Protein AF-A0A6D2HF37-F1 (afdb_monomer_lite)

Secondary structure (DSSP, 8-state):
-THHHHS------GGGGGS-HHHHHHHHHHHHHHHHHHHHHHHT--TT--HHHHHHHHHHHHHHHTTT---HHHHHHHHHHHHHHHHHHHHHHHHHHHHHHHHHHHHHHHHHHHHHHHHHHHHHHHHTSPPPP---

Foldseek 3Di:
DVVCVVVPWDFPQPVLVVPDPVCSVVVVVVLVVLVSVLVVVLVPDDLPDDLVVLVVSLVSLVVSVVRRTPCVVSNVVSVVSVVVVVVVVVVVVVVVVVVVVVVVVVVVVVVVVVVVVVVCVVVVVVVPPDDDDPDD

Organism: NCBI:txid1685480

InterPro domains:
  IPR007930 Protein of unknown function DUF724 [PF05266] (1-121)

Structure (mmCIF, N/CA/C/O backbone):
data_AF-A0A6D2HF37-F1
#
_entry.id   AF-A0A6D2HF37-F1
#
loop_
_atom_site.group_PDB
_atom_site.id
_atom_site.type_symbol
_atom_site.label_atom_id
_atom_site.label_alt_id
_atom_site.label_comp_id
_atom_site.label_asym_id
_atom_site.label_entity_id
_atom_site.label_seq_id
_atom_site.pdbx_PDB_ins_code
_atom_site.Cartn_x
_atom_site.Cartn_y
_atom_site.Cartn_z
_atom_site.occupancy
_atom_site.B_iso_or_equiv
_atom_site.auth_seq_id
_atom_site.auth_comp_id
_atom_site.auth_asym_id
_atom_site.auth_atom_id
_atom_site.pdbx_PDB_model_num
ATOM 1 N N . MET A 1 1 ? -18.471 13.074 15.892 1.00 70.00 1 MET A N 1
ATOM 2 C CA . MET A 1 1 ? -17.516 13.313 14.783 1.00 70.00 1 MET A CA 1
ATOM 3 C C . MET A 1 1 ? -18.281 13.205 13.468 1.00 70.00 1 MET A C 1
ATOM 5 O O . MET A 1 1 ? -19.115 12.314 13.358 1.00 70.00 1 MET A O 1
ATOM 9 N N . GLU A 1 2 ? -18.062 14.110 12.510 1.00 82.44 2 GLU A N 1
ATOM 10 C CA . GLU A 1 2 ? -18.785 14.157 11.218 1.00 82.44 2 GLU A CA 1
ATOM 11 C C . GLU A 1 2 ? -18.653 12.858 10.400 1.00 82.44 2 GLU A C 1
ATOM 13 O O . GLU A 1 2 ? -19.596 12.458 9.720 1.00 82.44 2 GLU A O 1
ATOM 18 N N . VAL A 1 3 ? -17.512 12.165 10.509 1.00 84.38 3 VAL A N 1
ATOM 19 C CA . VAL A 1 3 ? -17.218 10.925 9.773 1.00 84.38 3 VAL A CA 1
ATOM 20 C C . VAL A 1 3 ? -18.265 9.835 10.023 1.00 84.38 3 VAL A C 1
ATOM 22 O O . VAL A 1 3 ? -18.759 9.250 9.063 1.00 84.38 3 VAL A O 1
ATOM 25 N N . PHE A 1 4 ? -18.697 9.629 11.270 1.00 85.31 4 PHE A N 1
ATOM 26 C CA . PHE A 1 4 ? -19.676 8.585 11.613 1.00 85.31 4 PHE A CA 1
ATOM 27 C C . PHE A 1 4 ? -21.097 8.859 11.100 1.00 85.31 4 PHE A C 1
ATOM 29 O O . PHE A 1 4 ? -21.913 7.946 11.041 1.00 85.31 4 PHE A O 1
ATOM 36 N N . LYS A 1 5 ? -21.407 10.096 10.678 1.00 87.06 5 LYS A N 1
ATOM 37 C CA . LYS A 1 5 ? -22.662 10.386 9.961 1.00 87.06 5 LYS A CA 1
ATOM 38 C C . LYS A 1 5 ? -22.637 9.834 8.531 1.00 87.06 5 LYS A C 1
ATOM 40 O O . LYS A 1 5 ? -23.687 9.568 7.959 1.00 87.06 5 LYS A O 1
ATOM 45 N N . ARG A 1 6 ? -21.442 9.712 7.940 1.00 86.75 6 ARG A N 1
ATOM 46 C CA . ARG A 1 6 ? -21.220 9.251 6.558 1.00 86.75 6 ARG A CA 1
ATOM 47 C C . ARG A 1 6 ? -20.864 7.771 6.496 1.00 86.75 6 ARG A C 1
ATOM 49 O O . ARG A 1 6 ? -21.240 7.096 5.544 1.00 86.75 6 ARG A O 1
ATOM 56 N N . VAL A 1 7 ? -20.135 7.292 7.500 1.00 85.88 7 VAL A N 1
ATOM 57 C CA . VAL A 1 7 ? -19.721 5.897 7.669 1.00 85.88 7 VAL A CA 1
ATOM 58 C C . VAL A 1 7 ? -20.194 5.443 9.051 1.00 85.88 7 VAL A C 1
ATOM 60 O O . VAL A 1 7 ? -19.442 5.559 10.020 1.00 85.88 7 VAL A O 1
ATOM 63 N N . PRO A 1 8 ? -21.468 5.031 9.178 1.00 87.06 8 PRO A N 1
ATOM 64 C CA . PRO A 1 8 ? -21.986 4.514 10.434 1.00 87.06 8 PRO A CA 1
ATOM 65 C C . PRO A 1 8 ? -21.251 3.226 10.802 1.00 87.06 8 PRO A C 1
ATOM 67 O O . PRO A 1 8 ? -21.223 2.286 10.016 1.00 87.06 8 PRO A O 1
ATOM 70 N N . GLU A 1 9 ? -20.686 3.191 12.002 1.00 90.06 9 GLU A N 1
ATOM 71 C CA . GLU A 1 9 ? -19.954 2.049 12.550 1.00 90.06 9 GLU A CA 1
ATOM 72 C C . GLU A 1 9 ? -20.517 1.710 13.930 1.00 90.06 9 GLU A C 1
ATOM 74 O O . GLU A 1 9 ? -20.928 2.601 14.681 1.00 90.06 9 GLU A O 1
ATOM 79 N N . SER A 1 10 ? -20.512 0.424 14.280 1.00 88.81 10 SER A N 1
ATOM 80 C CA . SER A 1 10 ? -20.890 -0.058 15.613 1.00 88.81 10 SER A CA 1
ATOM 81 C C . SER A 1 10 ? -19.855 -1.073 16.111 1.00 88.81 10 SER A C 1
ATOM 83 O O . SER A 1 10 ? -20.121 -2.276 16.141 1.00 88.81 10 SER A O 1
ATOM 85 N N . PRO A 1 11 ? -18.640 -0.607 16.454 1.00 92.50 11 PRO A N 1
ATOM 86 C CA . PRO A 1 11 ? -17.577 -1.479 16.932 1.00 92.50 11 PRO A CA 1
ATOM 87 C C . PRO A 1 11 ? -17.961 -2.163 18.245 1.00 92.50 11 PRO A C 1
ATOM 89 O O . PRO A 1 11 ? -18.476 -1.533 19.170 1.00 92.50 11 PRO A O 1
ATOM 92 N N . HIS A 1 12 ? -17.692 -3.467 18.337 1.00 92.12 12 HIS A N 1
ATOM 93 C CA . HIS A 1 12 ? -18.118 -4.278 19.481 1.00 92.12 12 HIS A CA 1
ATOM 94 C C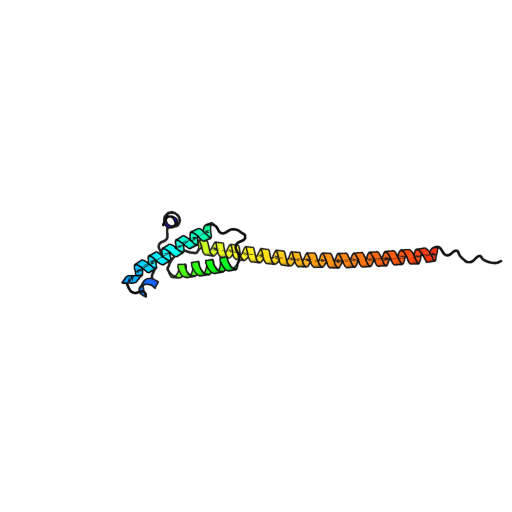 . HIS A 1 12 ? -17.287 -4.038 20.752 1.00 92.12 12 HIS A C 1
ATOM 96 O O . HIS A 1 12 ? -17.729 -4.412 21.836 1.00 92.12 12 HIS A O 1
ATOM 102 N N . PHE A 1 13 ? -16.078 -3.464 20.646 1.00 92.19 13 PHE A N 1
ATOM 103 C CA . PHE A 1 13 ? -15.212 -3.100 21.779 1.00 92.19 13 PHE A CA 1
ATOM 104 C C . PHE A 1 13 ? -14.987 -4.207 22.827 1.00 92.19 13 PHE A C 1
ATOM 106 O O . PHE A 1 13 ? -14.712 -3.929 23.993 1.00 92.19 13 PHE A O 1
ATOM 113 N N . SER A 1 14 ? -15.057 -5.479 22.431 1.00 90.50 14 SER A N 1
ATOM 114 C CA . SER A 1 14 ? -15.023 -6.606 23.381 1.00 90.50 14 SER A CA 1
ATOM 115 C C . SER A 1 14 ? -13.716 -6.638 24.171 1.00 90.50 14 SER A C 1
ATOM 117 O O . SER A 1 14 ? -13.734 -6.892 25.367 1.00 90.50 14 SER A O 1
ATOM 119 N N . LYS A 1 15 ? -12.600 -6.255 23.539 1.00 87.88 15 LYS A N 1
ATOM 120 C CA . LYS A 1 15 ? -11.282 -6.137 24.180 1.00 87.88 15 LYS A CA 1
ATOM 121 C C . LYS A 1 15 ? -11.225 -5.130 25.329 1.00 87.88 15 LYS A C 1
ATOM 123 O O . LYS A 1 15 ? -10.344 -5.218 26.176 1.00 87.88 15 LYS A O 1
ATOM 128 N N . LEU A 1 16 ? -12.162 -4.182 25.403 1.00 92.06 16 LEU A N 1
ATOM 129 C CA . LEU A 1 16 ? -12.185 -3.214 26.500 1.00 92.06 16 LEU A CA 1
ATOM 130 C C . LEU A 1 16 ? -12.589 -3.854 27.832 1.00 92.06 16 LEU A C 1
ATOM 132 O O . LEU A 1 16 ? -12.407 -3.228 28.874 1.00 92.06 16 LEU A O 1
ATOM 136 N N . SER A 1 17 ? -13.085 -5.100 27.836 1.00 90.38 17 SER A N 1
ATOM 137 C CA . SER A 1 17 ? -13.341 -5.841 29.075 1.00 90.38 17 SER A CA 1
ATOM 138 C C . SER A 1 17 ? -12.078 -6.046 29.914 1.00 90.38 17 SER A C 1
ATOM 140 O O . SER A 1 17 ? -12.175 -6.113 31.137 1.00 90.38 17 SER A O 1
ATOM 142 N N . GLU A 1 18 ? -10.909 -6.105 29.272 1.00 91.06 18 GLU A N 1
ATOM 143 C CA . GLU A 1 18 ? -9.597 -6.259 29.918 1.00 91.06 18 GLU A CA 1
ATOM 144 C C . GLU A 1 18 ? -9.095 -4.951 30.552 1.00 91.06 18 GLU A C 1
ATOM 146 O O . GLU A 1 18 ? -8.220 -4.959 31.416 1.00 91.06 18 GLU A O 1
ATOM 151 N N . ILE A 1 19 ? -9.676 -3.813 30.161 1.00 92.25 19 ILE A N 1
ATOM 152 C CA . ILE A 1 19 ? -9.349 -2.494 30.701 1.00 92.25 19 ILE A CA 1
ATOM 153 C C . ILE A 1 19 ? -10.187 -2.248 31.960 1.00 92.25 19 ILE A C 1
ATOM 155 O O . ILE A 1 19 ? -11.373 -2.607 32.020 1.00 92.25 19 ILE A O 1
ATOM 159 N N . ARG A 1 20 ? -9.593 -1.597 32.973 1.00 94.38 20 ARG A N 1
ATOM 160 C CA . ARG A 1 20 ? -10.343 -1.166 34.161 1.00 94.38 20 ARG A CA 1
ATOM 161 C C . ARG A 1 20 ? -11.521 -0.285 33.746 1.00 94.38 20 ARG A C 1
ATOM 163 O O . ARG A 1 20 ? -11.406 0.554 32.854 1.00 94.38 20 ARG A O 1
ATOM 170 N N . GLN A 1 21 ? -12.654 -0.490 34.408 1.00 93.75 21 GLN A N 1
ATOM 171 C CA . GLN A 1 21 ? -13.930 0.116 34.038 1.00 93.75 21 GLN A CA 1
ATOM 172 C C . GLN A 1 21 ? -13.868 1.645 33.920 1.00 93.75 21 GLN A C 1
ATOM 174 O O . GLN A 1 21 ? -14.474 2.198 33.008 1.00 93.75 21 GLN A O 1
ATOM 179 N N . ASP A 1 22 ? -13.091 2.302 34.783 1.00 96.00 22 ASP A N 1
ATOM 180 C CA . ASP A 1 22 ? -12.895 3.753 34.814 1.00 96.00 22 ASP A CA 1
ATOM 181 C C . ASP A 1 22 ? -12.212 4.326 33.562 1.00 96.00 22 ASP A C 1
ATOM 183 O O . ASP A 1 22 ? -12.391 5.502 33.261 1.00 96.00 22 ASP A O 1
ATOM 187 N N . PHE A 1 23 ? -11.489 3.508 32.790 1.00 94.81 23 PHE A N 1
ATOM 188 C CA . PHE A 1 23 ? -10.809 3.948 31.565 1.00 94.81 23 PHE A CA 1
ATOM 189 C C . PHE A 1 23 ? -11.484 3.488 30.268 1.00 94.81 23 PHE A C 1
ATOM 191 O O . PHE A 1 23 ? -11.076 3.920 29.189 1.00 94.81 23 PHE A O 1
ATOM 198 N N . ARG A 1 24 ? -12.504 2.619 30.332 1.00 94.81 24 ARG A N 1
ATOM 199 C CA . ARG A 1 24 ? -13.108 2.007 29.130 1.00 94.81 24 ARG A CA 1
ATOM 200 C C . ARG A 1 24 ? -13.701 3.040 28.182 1.00 94.81 24 ARG A C 1
ATOM 202 O O . ARG A 1 24 ? -13.485 2.946 26.979 1.00 94.81 24 ARG A O 1
ATOM 209 N N . GLU A 1 25 ? -14.412 4.025 28.724 1.00 94.69 25 GLU A N 1
ATOM 210 C CA . GLU A 1 25 ? -15.020 5.095 27.930 1.00 94.69 25 GLU A CA 1
ATOM 211 C C . GLU A 1 25 ? -13.952 5.928 27.216 1.00 94.69 25 GLU A C 1
ATOM 213 O O . GLU A 1 25 ? -14.009 6.095 25.999 1.00 94.69 25 GLU A O 1
ATOM 218 N N . GLY A 1 26 ? -12.933 6.382 27.952 1.00 95.31 26 GLY A N 1
ATOM 219 C CA . GLY A 1 26 ? -11.831 7.155 27.379 1.00 95.31 26 GLY A CA 1
ATOM 220 C C . GLY A 1 26 ? -11.092 6.384 26.287 1.00 95.31 26 GLY A C 1
ATOM 221 O O . GLY A 1 26 ? -10.783 6.942 25.234 1.00 95.31 26 GLY A O 1
ATOM 222 N N . TYR A 1 27 ? -10.875 5.083 26.492 1.00 94.88 27 TYR A N 1
ATOM 223 C CA . TYR A 1 27 ? -10.264 4.232 25.480 1.00 94.88 27 TYR A CA 1
ATOM 224 C C . TYR A 1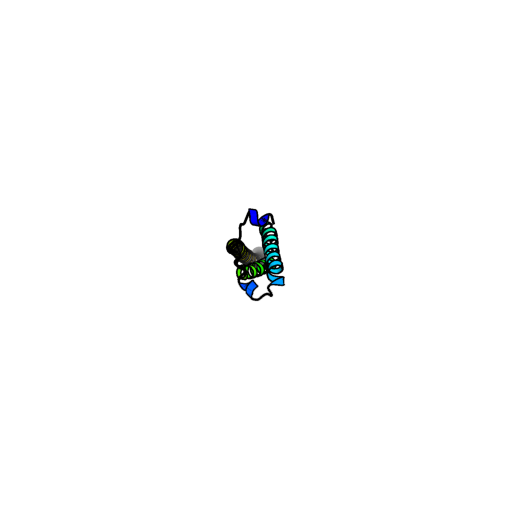 27 ? -11.158 4.096 24.241 1.00 94.88 27 TYR A C 1
ATOM 226 O O . TYR A 1 27 ? -10.682 4.306 23.129 1.00 94.88 27 TYR A O 1
ATOM 234 N N . ALA A 1 28 ? -12.454 3.809 24.410 1.00 94.56 28 ALA A N 1
ATOM 235 C CA . ALA A 1 28 ? -13.399 3.713 23.297 1.00 94.56 28 ALA A CA 1
ATOM 236 C C . ALA A 1 28 ? -13.425 5.006 22.466 1.00 94.56 28 ALA A C 1
ATOM 238 O O . ALA A 1 28 ? -13.269 4.958 21.246 1.00 94.56 28 ALA A O 1
ATOM 239 N N . LEU A 1 29 ? -13.527 6.164 23.126 1.00 94.38 29 LEU A N 1
ATOM 240 C CA . LEU A 1 29 ? -13.477 7.476 22.477 1.00 94.38 29 LEU A CA 1
ATOM 241 C C . LEU A 1 29 ? -12.159 7.697 21.725 1.00 94.38 29 LEU A C 1
ATOM 243 O O . LEU A 1 29 ? -12.175 8.197 20.600 1.00 94.38 29 LEU A O 1
ATOM 247 N N . GLY A 1 30 ? -11.032 7.289 22.314 1.00 94.69 30 GLY A N 1
ATOM 248 C CA . GLY A 1 30 ? -9.717 7.354 21.680 1.00 94.69 30 GLY A CA 1
ATOM 249 C C . GLY A 1 30 ? -9.637 6.513 20.405 1.00 94.69 30 GLY A C 1
ATOM 250 O O . GLY A 1 30 ? -9.206 7.011 19.367 1.00 94.69 30 GLY A O 1
ATOM 251 N N . VAL A 1 31 ? -10.114 5.267 20.438 1.00 95.00 31 VAL A N 1
ATOM 252 C CA . VAL A 1 31 ? -10.122 4.397 19.251 1.00 95.00 31 VAL A CA 1
ATOM 253 C C . VAL A 1 31 ? -11.074 4.933 18.174 1.00 95.00 31 VAL A C 1
ATOM 255 O O . VAL A 1 31 ? -10.712 4.959 16.997 1.00 95.00 31 VAL A O 1
ATOM 258 N N . MET A 1 32 ? -12.252 5.442 18.553 1.00 94.88 32 MET A N 1
ATOM 259 C CA . MET A 1 32 ? -13.168 6.103 17.611 1.00 94.88 32 MET A CA 1
ATOM 260 C C . MET A 1 32 ? -12.533 7.336 16.953 1.00 94.88 32 MET A C 1
ATOM 262 O O . MET A 1 32 ? -12.678 7.529 15.744 1.00 94.88 32 MET A O 1
ATOM 266 N N . ALA A 1 33 ? -11.813 8.157 17.724 1.00 94.12 33 ALA A N 1
ATOM 267 C CA . ALA A 1 33 ? -11.086 9.311 17.198 1.00 94.12 33 ALA A CA 1
ATOM 268 C C . ALA A 1 33 ? -9.996 8.884 16.209 1.00 94.12 33 ALA A C 1
ATOM 270 O O . ALA A 1 33 ? -9.888 9.466 15.128 1.00 94.12 33 ALA A O 1
ATOM 271 N N . THR A 1 34 ? -9.246 7.829 16.538 1.00 94.94 34 THR A N 1
ATOM 272 C CA . THR A 1 34 ? -8.245 7.237 15.645 1.00 94.94 34 THR A CA 1
ATOM 273 C C . THR A 1 34 ? -8.867 6.773 14.331 1.00 94.94 34 THR A C 1
ATOM 275 O O . THR A 1 34 ? -8.359 7.131 13.269 1.00 94.94 34 THR A O 1
ATOM 278 N N . PHE A 1 35 ? -9.989 6.046 14.369 1.00 94.38 35 PHE A N 1
ATOM 279 C CA . PHE A 1 35 ? -10.697 5.620 13.157 1.00 94.38 35 PHE A CA 1
ATOM 280 C C . PHE A 1 35 ? -11.121 6.811 12.289 1.00 94.38 35 PHE A C 1
ATOM 282 O O . PHE A 1 35 ? -10.848 6.831 11.088 1.00 94.38 35 PHE A O 1
ATOM 289 N N . SER A 1 36 ? -11.723 7.838 12.900 1.00 92.69 36 SER A N 1
ATOM 290 C CA . SER A 1 36 ? -12.127 9.058 12.192 1.00 92.69 36 SER A CA 1
ATOM 291 C C . SER A 1 36 ? -10.934 9.740 11.514 1.00 92.69 36 SER A C 1
ATOM 293 O O . SER A 1 36 ? -11.004 10.063 10.329 1.00 92.69 36 SER A O 1
ATOM 295 N N . GLY A 1 37 ? -9.823 9.919 12.234 1.00 92.44 37 GLY A N 1
ATOM 296 C CA . GLY A 1 37 ? -8.622 10.560 11.695 1.00 92.44 37 GLY A CA 1
ATOM 297 C C . GLY A 1 37 ? -7.928 9.735 10.607 1.00 92.44 37 GLY A C 1
ATOM 298 O O . GLY A 1 37 ? -7.382 10.294 9.655 1.00 92.44 37 GLY A O 1
ATOM 299 N N . LEU A 1 38 ? -7.963 8.404 10.703 1.00 93.00 38 LEU A N 1
ATOM 300 C CA . LEU A 1 38 ? -7.439 7.525 9.657 1.00 93.00 38 LEU A CA 1
ATOM 301 C C . LEU A 1 38 ? -8.290 7.582 8.391 1.00 93.00 38 LEU A C 1
ATOM 303 O O . LEU A 1 38 ? -7.723 7.627 7.303 1.00 93.00 38 LEU A O 1
ATOM 307 N N . LEU A 1 39 ? -9.619 7.638 8.504 1.00 90.44 39 LEU A N 1
ATOM 308 C CA . LEU A 1 39 ? -10.495 7.786 7.341 1.00 90.44 39 LEU A CA 1
ATOM 309 C C . LEU A 1 39 ? -10.302 9.118 6.613 1.00 90.44 39 LEU A C 1
ATOM 311 O O . LEU A 1 39 ? -10.370 9.149 5.386 1.00 90.44 39 LEU A O 1
ATOM 315 N N . GLU A 1 40 ? -10.037 10.204 7.337 1.00 88.50 40 GLU A N 1
ATOM 316 C CA . GLU A 1 40 ? -9.713 11.495 6.720 1.00 88.50 40 GLU A CA 1
ATOM 317 C C . GLU A 1 40 ? -8.410 11.412 5.921 1.00 88.50 40 GLU A C 1
ATOM 319 O O . GLU A 1 40 ? -8.415 11.681 4.722 1.00 88.50 40 GLU A O 1
ATOM 324 N N . LYS A 1 41 ? -7.333 10.895 6.529 1.00 84.88 41 LYS A N 1
ATOM 325 C CA . LYS A 1 41 ? -6.066 10.635 5.819 1.00 84.88 41 LYS A CA 1
ATOM 326 C C . LYS A 1 41 ? -6.259 9.713 4.615 1.00 84.88 41 LYS A C 1
ATOM 328 O O . LYS A 1 41 ? -5.617 9.886 3.586 1.00 84.88 41 LYS A O 1
ATOM 333 N N . PHE A 1 42 ? -7.135 8.723 4.751 1.00 83.31 42 PHE A N 1
ATOM 334 C CA . PHE A 1 42 ? -7.421 7.737 3.719 1.00 83.31 42 PHE A CA 1
ATOM 335 C C . PHE A 1 42 ? -8.208 8.305 2.533 1.00 83.31 42 PHE A C 1
ATOM 337 O O . PHE A 1 42 ? -8.040 7.854 1.398 1.00 83.31 42 PHE A O 1
ATOM 344 N N . LYS A 1 43 ? -9.073 9.293 2.774 1.00 80.81 43 LYS A N 1
ATOM 345 C CA . LYS A 1 43 ? -9.825 9.979 1.720 1.00 80.81 43 LYS A CA 1
ATOM 346 C C . LYS A 1 43 ? -8.892 10.737 0.775 1.00 80.81 43 LYS A C 1
ATOM 348 O O . LYS A 1 43 ? -9.115 10.708 -0.434 1.00 80.81 43 LYS A O 1
ATOM 353 N N . ASP A 1 44 ? -7.844 11.332 1.331 1.00 77.56 44 ASP A N 1
ATOM 354 C CA . ASP A 1 44 ? -6.891 12.176 0.610 1.00 77.56 44 ASP A CA 1
ATOM 355 C C . ASP A 1 44 ? -5.696 11.376 0.050 1.00 77.56 44 ASP A C 1
ATOM 357 O O . ASP A 1 44 ? -4.683 11.947 -0.345 1.00 77.56 44 ASP A O 1
ATOM 361 N N . LEU A 1 45 ? -5.792 10.037 -0.002 1.00 82.00 45 LEU A N 1
ATOM 362 C CA . LEU A 1 45 ? -4.726 9.198 -0.548 1.00 82.00 45 LEU A CA 1
ATOM 363 C C . LEU A 1 45 ? -4.601 9.370 -2.071 1.00 82.00 45 LEU A C 1
ATOM 365 O O . LEU A 1 45 ? -5.421 8.852 -2.840 1.00 82.00 45 LEU A O 1
ATOM 369 N N . GLU A 1 46 ? -3.542 10.057 -2.492 1.00 77.75 46 GLU A N 1
ATOM 370 C CA . GLU A 1 46 ? -3.159 10.225 -3.893 1.00 77.75 46 GLU A CA 1
ATOM 371 C C . GLU A 1 46 ? -2.433 8.995 -4.464 1.00 77.75 46 GLU A C 1
ATOM 373 O O . GLU A 1 46 ? -1.932 8.127 -3.745 1.00 77.75 46 GLU A O 1
ATOM 378 N N . ALA A 1 47 ? -2.337 8.928 -5.796 1.00 72.56 47 ALA A N 1
ATOM 379 C CA . ALA A 1 47 ? -1.661 7.837 -6.500 1.00 72.56 47 ALA A CA 1
ATOM 380 C C . ALA A 1 47 ? -0.152 7.749 -6.189 1.00 72.56 47 ALA A C 1
ATOM 382 O O . ALA A 1 47 ? 0.438 6.672 -6.314 1.00 72.56 47 ALA A O 1
ATOM 383 N N . ASP A 1 48 ? 0.479 8.849 -5.763 1.00 79.44 48 ASP A N 1
ATOM 384 C CA . ASP A 1 48 ? 1.908 8.885 -5.436 1.00 79.44 48 ASP A CA 1
ATOM 385 C C . ASP A 1 48 ? 2.232 8.561 -3.968 1.00 79.44 48 ASP A C 1
ATOM 387 O O . ASP A 1 48 ? 3.366 8.693 -3.519 1.00 79.44 48 ASP A O 1
ATOM 391 N N . VAL A 1 49 ? 1.259 8.054 -3.207 1.00 87.06 49 VAL A N 1
ATOM 392 C CA . VAL A 1 49 ? 1.502 7.646 -1.819 1.00 87.06 49 VAL A CA 1
ATOM 393 C C . VAL A 1 49 ? 2.675 6.639 -1.721 1.00 87.06 49 VAL A C 1
ATOM 395 O O . VAL A 1 49 ? 2.738 5.678 -2.507 1.00 87.06 49 VAL A O 1
ATOM 398 N N . PRO A 1 50 ? 3.624 6.837 -0.785 1.00 91.12 50 PRO A N 1
ATOM 399 C CA . PRO A 1 50 ? 4.698 5.883 -0.528 1.00 91.12 50 PRO A CA 1
ATOM 400 C C . PRO A 1 50 ? 4.171 4.526 -0.043 1.00 91.12 50 PRO A C 1
ATOM 402 O O . PRO A 1 50 ? 3.202 4.458 0.713 1.00 91.12 50 PRO A O 1
ATOM 405 N N . ILE A 1 51 ? 4.863 3.439 -0.406 1.00 93.31 51 ILE A N 1
ATOM 406 C CA . ILE A 1 51 ? 4.526 2.074 0.049 1.00 93.31 51 ILE A CA 1
ATOM 407 C C . ILE A 1 51 ? 4.553 1.984 1.582 1.00 93.31 51 ILE A C 1
ATOM 409 O O . ILE A 1 51 ? 3.619 1.463 2.177 1.00 93.31 51 ILE A O 1
ATOM 413 N N . SER A 1 52 ? 5.546 2.595 2.232 1.00 93.94 52 SER A N 1
ATOM 414 C CA . SER A 1 52 ? 5.650 2.617 3.698 1.00 93.94 52 SER A CA 1
ATOM 415 C C . SER A 1 52 ? 4.443 3.264 4.385 1.00 93.94 52 SER A C 1
ATOM 417 O O . SER A 1 52 ? 4.045 2.847 5.471 1.00 93.94 52 SER A O 1
ATOM 419 N N . GLN A 1 53 ? 3.834 4.272 3.755 1.00 93.06 53 GLN A N 1
ATOM 420 C CA . GLN A 1 53 ? 2.629 4.910 4.275 1.00 93.06 53 GLN A CA 1
ATOM 421 C C . GLN A 1 53 ? 1.399 4.010 4.088 1.00 93.06 53 GLN A C 1
ATOM 423 O O . GLN A 1 53 ? 0.551 3.956 4.978 1.00 93.06 53 GLN A O 1
ATOM 428 N N . LEU A 1 54 ? 1.308 3.281 2.969 1.00 93.94 54 LEU A N 1
ATOM 429 C CA . LEU A 1 54 ? 0.264 2.274 2.751 1.00 93.94 54 LEU A CA 1
ATOM 430 C C . LEU A 1 54 ? 0.351 1.140 3.778 1.00 93.94 54 LEU A C 1
ATOM 432 O O . LEU A 1 54 ? -0.676 0.770 4.345 1.00 93.94 54 LEU A O 1
ATOM 436 N N . ASP A 1 55 ? 1.556 0.641 4.056 1.00 95.38 55 ASP A N 1
ATOM 437 C CA . ASP A 1 55 ? 1.785 -0.409 5.053 1.00 95.38 55 ASP A CA 1
ATOM 438 C C . ASP A 1 55 ? 1.417 0.075 6.463 1.00 95.38 55 ASP A C 1
ATOM 440 O O . ASP A 1 55 ? 0.653 -0.579 7.167 1.00 95.38 55 ASP A O 1
ATOM 444 N N . SER A 1 56 ? 1.837 1.286 6.843 1.00 95.12 56 SER A N 1
ATOM 445 C CA . SER A 1 56 ? 1.472 1.878 8.138 1.00 95.12 56 SER A CA 1
ATOM 446 C C . SER A 1 56 ? -0.043 2.071 8.308 1.00 95.12 56 SER A C 1
ATOM 448 O O . SER A 1 56 ? -0.591 1.835 9.392 1.00 95.12 56 SER A O 1
ATOM 450 N N . LEU A 1 57 ? -0.751 2.475 7.245 1.00 94.81 57 LEU A N 1
ATOM 451 C CA . LEU A 1 57 ? -2.213 2.565 7.262 1.00 94.81 57 LEU A CA 1
ATOM 452 C C . LEU A 1 57 ? -2.858 1.184 7.382 1.00 94.81 57 LEU A C 1
ATOM 454 O O . LEU A 1 57 ? -3.816 1.032 8.139 1.00 94.81 57 LEU A O 1
ATOM 458 N N . LYS A 1 58 ? -2.332 0.184 6.667 1.00 95.88 58 LYS A N 1
ATOM 459 C CA . LYS A 1 58 ? -2.805 -1.201 6.738 1.00 95.88 58 LYS A CA 1
ATOM 460 C C . LYS A 1 58 ? -2.705 -1.738 8.163 1.00 95.88 58 LYS A C 1
ATOM 462 O O . LYS A 1 58 ? -3.692 -2.266 8.672 1.00 95.88 58 LYS A O 1
ATOM 467 N N . ASP A 1 59 ? -1.563 -1.547 8.815 1.00 97.00 59 ASP A N 1
ATOM 468 C CA . ASP A 1 59 ? -1.345 -1.974 10.200 1.00 97.00 59 ASP A CA 1
ATOM 469 C C . ASP A 1 59 ? -2.322 -1.278 11.154 1.00 97.00 59 ASP A C 1
ATOM 471 O O . ASP A 1 59 ? -2.957 -1.925 11.986 1.00 97.00 59 ASP A O 1
ATOM 475 N N . SER A 1 60 ? -2.524 0.030 10.972 1.00 96.81 60 SER A N 1
ATOM 476 C CA . SER A 1 60 ? -3.454 0.817 11.789 1.00 96.81 60 SER A CA 1
ATOM 477 C C . SER A 1 60 ? -4.908 0.348 11.641 1.00 96.81 60 SER A C 1
ATOM 479 O O . SER A 1 60 ? -5.613 0.196 12.638 1.00 96.81 60 SER A O 1
ATOM 481 N N . PHE A 1 61 ? -5.373 0.085 10.414 1.00 96.62 61 PHE A N 1
ATOM 482 C CA . PHE A 1 61 ? -6.717 -0.456 10.181 1.00 96.62 61 PHE A CA 1
ATOM 483 C C . PHE A 1 61 ? -6.862 -1.889 10.705 1.00 96.62 61 PHE A C 1
ATOM 485 O O . PHE A 1 61 ? -7.898 -2.221 11.272 1.00 96.62 61 PHE A O 1
ATOM 492 N N . THR A 1 62 ? -5.820 -2.713 10.590 1.00 96.75 62 THR A N 1
ATOM 493 C CA . THR A 1 62 ? -5.808 -4.076 11.149 1.00 96.75 62 THR A CA 1
ATOM 494 C C . THR A 1 62 ? -5.892 -4.051 12.678 1.00 96.75 62 THR A C 1
ATOM 496 O O . THR A 1 62 ? -6.531 -4.906 13.285 1.00 96.75 62 THR A O 1
ATOM 499 N N . GLU A 1 63 ? -5.289 -3.057 13.336 1.00 96.06 63 GLU A N 1
ATOM 500 C CA . GLU A 1 63 ? -5.457 -2.876 14.781 1.00 96.06 63 GLU A CA 1
ATOM 501 C C . GLU A 1 63 ? -6.889 -2.459 15.140 1.00 96.06 63 GLU A C 1
ATOM 503 O O . GLU A 1 63 ? -7.467 -2.983 16.088 1.00 96.06 63 GLU A O 1
ATOM 508 N N . LEU A 1 64 ? -7.508 -1.576 14.354 1.00 96.00 64 LEU A N 1
ATOM 509 C CA . LEU A 1 64 ? -8.905 -1.175 14.554 1.00 96.00 64 LEU A CA 1
ATOM 510 C C . LEU A 1 64 ? -9.890 -2.335 14.373 1.00 96.00 64 LEU A C 1
ATOM 512 O O . LEU A 1 64 ? -10.852 -2.438 15.134 1.00 96.00 64 LEU A O 1
ATOM 516 N N . GLU A 1 65 ? -9.635 -3.240 13.429 1.00 96.06 65 GLU A N 1
ATOM 517 C CA . GLU A 1 65 ? -10.437 -4.454 13.231 1.00 96.06 65 GLU A CA 1
ATOM 518 C C . GLU A 1 65 ? -10.548 -5.272 14.523 1.00 96.06 65 GLU A C 1
ATOM 520 O O . GLU A 1 65 ? -11.621 -5.745 14.894 1.00 96.06 65 GLU A O 1
ATOM 525 N N . LYS A 1 66 ? -9.456 -5.350 15.292 1.00 94.44 66 LYS A N 1
ATOM 526 C CA . LYS A 1 66 ? -9.421 -6.053 16.580 1.00 94.44 66 LYS A CA 1
ATOM 527 C C . LYS A 1 66 ? -10.330 -5.428 17.644 1.00 94.44 66 LYS A C 1
ATOM 529 O O . LYS A 1 66 ? -10.650 -6.099 18.628 1.00 94.44 66 LYS A O 1
ATOM 534 N N . HIS A 1 67 ? -10.708 -4.161 17.483 1.00 94.81 67 HIS A N 1
ATOM 535 C CA . HIS A 1 67 ? -11.671 -3.455 18.334 1.00 94.81 67 HIS A CA 1
ATOM 536 C C . HIS A 1 67 ? -13.107 -3.508 17.786 1.00 94.81 67 HIS A C 1
ATOM 538 O O . HIS A 1 67 ? -14.023 -3.000 18.437 1.00 94.81 67 HIS A O 1
ATOM 544 N N . GLY A 1 68 ? -13.310 -4.155 16.636 1.00 95.25 68 GLY A N 1
ATOM 545 C CA . GLY A 1 68 ? -14.617 -4.430 16.053 1.00 95.25 68 GLY A CA 1
ATOM 546 C C . GLY A 1 68 ? -15.062 -3.482 14.952 1.00 95.25 68 GLY A C 1
ATOM 547 O O . GLY A 1 68 ? -16.240 -3.496 14.616 1.00 95.25 68 GLY A O 1
ATOM 548 N N . PHE A 1 69 ? -14.169 -2.645 14.427 1.00 96.44 69 PHE A N 1
ATOM 549 C CA . PHE A 1 69 ? -14.486 -1.757 13.307 1.00 96.44 69 PHE A CA 1
ATOM 550 C C . PHE A 1 69 ? -14.556 -2.536 11.989 1.00 96.44 69 PHE A C 1
ATOM 552 O O . PHE A 1 69 ? -13.696 -3.385 11.742 1.00 96.44 69 PHE A O 1
ATOM 559 N N . ASP A 1 70 ? -15.506 -2.200 11.108 1.00 95.12 70 ASP A N 1
ATOM 560 C CA . ASP A 1 70 ? -15.476 -2.694 9.728 1.00 95.12 70 ASP A CA 1
ATOM 561 C C . ASP A 1 70 ? -14.442 -1.908 8.911 1.00 95.12 70 ASP A C 1
ATOM 563 O O . ASP A 1 70 ? -14.636 -0.775 8.467 1.00 95.12 70 ASP A O 1
ATOM 567 N N . VAL A 1 71 ? -13.297 -2.546 8.693 1.00 95.19 71 VAL A N 1
ATOM 568 C CA . VAL A 1 71 ? -12.185 -1.985 7.918 1.00 95.19 71 VAL A CA 1
ATOM 569 C C . VAL A 1 71 ? -12.020 -2.655 6.553 1.00 95.19 71 VAL A C 1
ATOM 571 O O . VAL A 1 71 ? -11.043 -2.399 5.845 1.00 95.19 71 VAL A O 1
ATOM 574 N N . THR A 1 72 ? -12.993 -3.461 6.122 1.00 95.19 72 THR A N 1
ATOM 575 C CA . THR A 1 72 ? -12.917 -4.241 4.876 1.00 95.19 72 THR A CA 1
ATOM 576 C C . THR A 1 72 ? -12.659 -3.345 3.663 1.00 95.19 72 THR A C 1
ATOM 578 O O . THR A 1 72 ? -11.800 -3.616 2.818 1.00 95.19 72 THR A O 1
ATOM 581 N N . ARG A 1 73 ? -13.396 -2.231 3.575 1.00 92.38 73 ARG A N 1
ATOM 582 C CA . ARG A 1 73 ? -13.284 -1.270 2.467 1.00 92.38 73 ARG A CA 1
ATOM 583 C C . ARG A 1 73 ? -11.925 -0.565 2.424 1.00 92.38 73 ARG A C 1
ATOM 585 O O . ARG A 1 73 ? -11.310 -0.595 1.350 1.00 92.38 73 ARG A O 1
ATOM 592 N N . PRO A 1 74 ? -11.444 0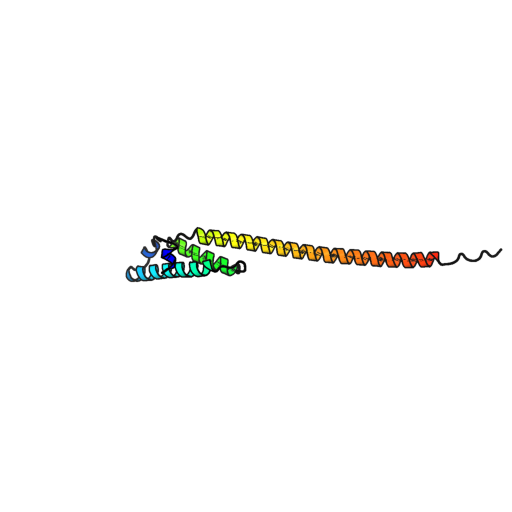.080 3.508 1.00 93.12 74 PRO A N 1
ATOM 593 C CA . PRO A 1 74 ? -10.131 0.708 3.483 1.00 93.12 74 PRO A CA 1
ATOM 594 C C . PRO A 1 74 ? -9.011 -0.303 3.210 1.00 93.12 74 PRO A C 1
ATOM 596 O O . PRO A 1 74 ? -8.199 -0.047 2.321 1.00 93.12 74 PRO A O 1
ATOM 599 N N . LEU A 1 75 ? -9.020 -1.481 3.848 1.00 95.56 75 LEU A N 1
ATOM 600 C CA . LEU A 1 75 ? -8.010 -2.521 3.611 1.00 95.56 75 LEU A CA 1
ATOM 601 C C . LEU A 1 75 ? -7.982 -2.996 2.150 1.00 95.56 75 LEU A C 1
ATOM 603 O O . LEU A 1 75 ? -6.914 -3.022 1.537 1.00 95.56 75 LEU A O 1
ATOM 607 N N . SER A 1 76 ? -9.144 -3.277 1.548 1.00 94.88 76 SER A N 1
ATOM 608 C CA . SER A 1 76 ? -9.224 -3.704 0.142 1.00 94.88 76 SER A CA 1
ATOM 609 C C . SER A 1 76 ? -8.656 -2.660 -0.824 1.00 94.88 76 SER A C 1
ATOM 611 O O . SER A 1 76 ? -7.996 -2.994 -1.811 1.00 94.88 76 SER A O 1
ATOM 613 N N . ARG A 1 77 ? -8.898 -1.368 -0.570 1.00 92.25 77 ARG A N 1
ATOM 614 C CA . ARG A 1 77 ? -8.337 -0.302 -1.409 1.00 92.25 77 ARG A CA 1
ATOM 615 C C . ARG A 1 77 ? -6.830 -0.132 -1.189 1.00 92.25 77 ARG A C 1
ATOM 617 O O . ARG A 1 77 ? -6.137 0.086 -2.180 1.00 92.25 77 ARG A O 1
ATOM 624 N N . ILE A 1 78 ? -6.315 -0.277 0.035 1.00 94.12 78 ILE A N 1
ATOM 625 C CA . ILE A 1 78 ? -4.861 -0.284 0.294 1.00 94.12 78 ILE A CA 1
ATOM 626 C C . ILE A 1 78 ? -4.188 -1.419 -0.481 1.00 94.12 78 ILE A C 1
ATOM 628 O O . ILE A 1 78 ? -3.209 -1.188 -1.186 1.00 94.12 78 ILE A O 1
ATOM 632 N N . GLU A 1 79 ? -4.748 -2.625 -0.425 1.00 94.44 79 GLU A N 1
ATOM 633 C CA . GLU A 1 79 ? -4.207 -3.786 -1.132 1.00 94.44 79 GLU A CA 1
ATOM 634 C C . GLU A 1 79 ? -4.169 -3.572 -2.652 1.00 94.44 79 GLU A C 1
ATOM 636 O O . GLU A 1 79 ? -3.149 -3.817 -3.297 1.00 94.44 79 GLU A O 1
ATOM 641 N N . LYS A 1 80 ? -5.240 -3.013 -3.231 1.00 93.44 80 LYS A N 1
ATOM 642 C CA . LYS A 1 80 ? -5.263 -2.636 -4.654 1.00 93.44 80 LYS A CA 1
ATOM 643 C C . LYS A 1 80 ? -4.162 -1.631 -5.002 1.00 93.44 80 LYS A C 1
ATOM 645 O O . LYS A 1 80 ? -3.532 -1.773 -6.048 1.00 93.44 80 LYS A O 1
ATOM 650 N N . LEU A 1 81 ? -3.919 -0.633 -4.150 1.00 92.69 81 LEU A N 1
ATOM 651 C CA . LEU A 1 81 ? -2.856 0.354 -4.365 1.00 92.69 81 LEU A CA 1
ATOM 652 C C . LEU A 1 81 ? -1.462 -0.280 -4.292 1.00 92.69 81 LEU A C 1
ATOM 654 O O . LEU A 1 81 ? -0.625 0.014 -5.144 1.00 92.69 81 LEU A O 1
ATOM 658 N N . LEU A 1 82 ? -1.231 -1.194 -3.348 1.00 93.75 82 LEU A N 1
ATOM 659 C CA . LEU A 1 82 ? 0.025 -1.943 -3.246 1.00 93.75 82 LEU A CA 1
ATOM 660 C C . LEU A 1 82 ? 0.290 -2.779 -4.507 1.00 93.75 82 LEU A C 1
ATOM 662 O O . LEU A 1 82 ? 1.378 -2.709 -5.077 1.00 93.75 82 LEU A O 1
ATOM 666 N N . VAL A 1 83 ? -0.722 -3.494 -5.011 1.00 94.44 83 VAL A N 1
ATOM 667 C CA . VAL A 1 83 ? -0.614 -4.263 -6.265 1.00 94.44 83 VAL A CA 1
ATOM 668 C C . VAL A 1 83 ? -0.297 -3.355 -7.457 1.00 94.44 83 VAL A C 1
ATOM 670 O O . VAL A 1 83 ? 0.503 -3.716 -8.322 1.00 94.44 83 VAL A O 1
ATOM 673 N N . LEU A 1 84 ? -0.906 -2.168 -7.530 1.00 92.62 84 LEU A N 1
ATOM 674 C CA . LEU A 1 84 ? -0.610 -1.201 -8.589 1.00 92.62 84 LEU A CA 1
ATOM 675 C C . LEU A 1 84 ? 0.833 -0.686 -8.509 1.00 92.62 84 LEU A C 1
ATOM 677 O O . LEU A 1 84 ? 1.494 -0.606 -9.545 1.00 92.62 84 LEU A O 1
ATOM 681 N N . LYS A 1 85 ? 1.340 -0.394 -7.306 1.00 92.19 85 LYS A N 1
ATOM 682 C CA . LYS A 1 85 ? 2.729 0.045 -7.090 1.00 92.19 85 LYS A CA 1
ATOM 683 C C . LYS A 1 85 ? 3.735 -1.038 -7.483 1.00 92.19 85 LYS A C 1
ATOM 685 O O . LYS A 1 85 ? 4.706 -0.736 -8.176 1.00 92.19 85 LYS A O 1
ATOM 690 N N . ASP A 1 86 ? 3.479 -2.297 -7.132 1.00 93.00 86 ASP A N 1
ATOM 691 C CA . ASP A 1 86 ? 4.332 -3.418 -7.547 1.00 93.00 86 ASP A CA 1
ATOM 692 C C . ASP A 1 86 ? 4.382 -3.560 -9.080 1.00 93.00 86 ASP A C 1
ATOM 694 O O . ASP A 1 86 ? 5.452 -3.658 -9.690 1.00 93.00 86 ASP A O 1
ATOM 698 N N . ARG A 1 87 ? 3.224 -3.458 -9.745 1.00 94.31 87 ARG A N 1
ATOM 699 C CA . ARG A 1 87 ? 3.153 -3.455 -11.216 1.00 94.31 87 ARG A CA 1
ATOM 700 C C . ARG A 1 87 ? 3.934 -2.294 -11.828 1.00 94.31 87 ARG A C 1
ATOM 702 O O . ARG A 1 87 ? 4.666 -2.514 -12.792 1.00 94.31 87 ARG A O 1
ATOM 709 N N . GLN A 1 88 ? 3.810 -1.086 -11.280 1.00 93.12 88 GLN A N 1
ATOM 710 C CA . GLN A 1 88 ? 4.569 0.085 -11.734 1.00 93.12 88 GLN A CA 1
ATOM 711 C C . GLN A 1 88 ? 6.080 -0.143 -11.613 1.00 93.12 88 GLN A C 1
ATOM 713 O O . GLN A 1 88 ? 6.813 0.093 -12.574 1.00 93.12 88 GLN A O 1
ATOM 718 N N . LEU A 1 89 ? 6.547 -0.666 -10.477 1.00 93.06 89 LEU A N 1
ATOM 719 C CA . LEU A 1 89 ? 7.961 -0.973 -10.257 1.00 93.06 89 LEU A CA 1
ATOM 720 C C . LEU A 1 89 ? 8.478 -2.010 -11.264 1.00 93.06 89 LEU A C 1
ATOM 722 O O . LEU A 1 89 ? 9.551 -1.837 -11.848 1.00 93.06 89 LEU A O 1
ATOM 726 N N . ASN A 1 90 ? 7.686 -3.048 -11.531 1.00 95.94 90 ASN A N 1
ATOM 727 C CA . ASN A 1 90 ? 8.009 -4.071 -12.521 1.00 95.94 90 ASN A CA 1
ATOM 728 C C . ASN A 1 90 ? 8.094 -3.508 -13.949 1.00 95.94 90 ASN A C 1
ATOM 730 O O . ASN A 1 90 ? 9.003 -3.873 -14.699 1.00 95.94 90 ASN A O 1
ATOM 734 N N . VAL A 1 91 ? 7.187 -2.603 -14.330 1.00 96.81 91 VAL A N 1
ATOM 735 C CA . VAL A 1 91 ? 7.231 -1.916 -15.633 1.00 96.81 91 VAL A CA 1
ATOM 736 C C . VAL A 1 91 ? 8.482 -1.045 -15.746 1.00 96.81 91 VAL A C 1
ATOM 738 O O . VAL A 1 91 ? 9.214 -1.171 -16.726 1.00 96.81 91 VAL A O 1
ATOM 741 N N . LEU A 1 92 ? 8.787 -0.236 -14.727 1.00 96.25 92 LEU A N 1
ATOM 742 C CA . LEU A 1 92 ? 9.980 0.619 -14.707 1.00 96.25 92 LEU A CA 1
ATOM 743 C C . LEU A 1 92 ? 11.278 -0.190 -14.796 1.00 96.25 92 LEU A C 1
ATOM 745 O O . LEU A 1 92 ? 12.223 0.215 -15.473 1.00 96.25 92 LEU A O 1
ATOM 749 N N . LYS A 1 93 ? 11.335 -1.351 -14.136 1.00 97.31 93 LYS A N 1
ATOM 750 C CA . LYS A 1 93 ? 12.478 -2.264 -14.235 1.00 97.31 93 LYS A CA 1
ATOM 751 C C . LYS A 1 93 ? 12.653 -2.782 -15.664 1.00 97.31 93 LYS A C 1
ATOM 753 O O . LYS A 1 93 ? 13.742 -2.667 -16.220 1.00 97.31 93 LYS A O 1
ATOM 758 N N . LYS A 1 94 ? 11.575 -3.283 -16.279 1.00 97.69 94 LYS A N 1
ATOM 759 C CA . LYS A 1 94 ? 11.593 -3.768 -17.670 1.00 97.69 94 LYS A CA 1
ATOM 760 C C . LYS A 1 94 ? 12.001 -2.672 -18.651 1.00 97.69 94 LYS A C 1
ATOM 762 O O . LYS A 1 94 ? 12.797 -2.938 -19.543 1.00 97.69 94 LYS A O 1
ATOM 767 N N . GLN A 1 95 ? 11.499 -1.452 -18.465 1.00 98.06 95 GLN A N 1
ATOM 768 C CA . GLN A 1 95 ? 11.870 -0.302 -19.287 1.00 98.06 95 GLN A CA 1
ATOM 769 C C . GLN A 1 95 ? 13.376 -0.029 -19.211 1.00 98.06 95 GLN A C 1
ATOM 771 O O . GLN A 1 95 ? 14.041 -0.004 -20.241 1.00 98.06 95 GLN A O 1
ATOM 776 N N . LYS A 1 96 ? 13.941 0.049 -17.999 1.00 97.69 96 LYS A N 1
ATOM 777 C CA . LYS A 1 96 ? 15.389 0.239 -17.806 1.00 97.69 96 LYS A CA 1
ATOM 778 C C . LYS A 1 96 ? 16.224 -0.863 -18.459 1.00 97.69 96 LYS A C 1
ATOM 780 O O . LYS A 1 96 ? 17.313 -0.592 -18.959 1.00 97.69 96 LYS A O 1
ATOM 785 N N . ASP A 1 97 ? 15.754 -2.105 -18.431 1.00 97.88 97 ASP A N 1
ATOM 786 C CA . ASP A 1 97 ? 16.471 -3.224 -19.045 1.00 97.88 97 ASP A CA 1
ATOM 787 C C . ASP A 1 97 ? 16.388 -3.196 -20.581 1.00 97.88 97 ASP A C 1
ATOM 789 O O . ASP A 1 97 ? 17.381 -3.488 -21.253 1.00 97.88 97 ASP A O 1
ATOM 793 N N . LEU A 1 98 ? 15.253 -2.767 -21.145 1.00 98.06 98 LEU A N 1
ATOM 794 C CA . LEU A 1 98 ? 15.112 -2.509 -22.581 1.00 98.06 98 LEU A CA 1
ATOM 795 C C . LEU A 1 98 ? 16.014 -1.359 -23.040 1.00 98.06 98 LEU A C 1
ATOM 797 O O . LEU A 1 98 ? 16.727 -1.520 -24.029 1.00 98.06 98 LEU A O 1
ATOM 801 N N . ASP A 1 99 ? 16.058 -0.252 -22.298 1.00 97.94 99 ASP A N 1
ATOM 802 C CA . ASP A 1 99 ? 16.908 0.901 -22.617 1.00 97.94 99 ASP A CA 1
ATOM 803 C C . ASP A 1 99 ? 18.390 0.505 -22.667 1.00 97.94 99 ASP A C 1
ATOM 805 O O . ASP A 1 99 ? 19.106 0.837 -23.615 1.00 97.94 99 ASP A O 1
ATOM 809 N N . LYS A 1 100 ? 18.856 -0.293 -21.694 1.00 97.62 100 LYS A N 1
ATOM 810 C CA . LYS A 1 100 ? 20.219 -0.851 -21.708 1.00 97.62 100 LYS A CA 1
ATOM 811 C C . LYS A 1 100 ? 20.469 -1.701 -22.952 1.00 97.62 100 LYS A C 1
ATOM 813 O O . LYS A 1 100 ? 21.529 -1.576 -23.565 1.00 97.62 100 LYS A O 1
ATOM 818 N N . LYS A 1 101 ? 19.515 -2.559 -23.332 1.00 97.88 101 LYS A N 1
ATOM 819 C CA . LYS A 1 101 ? 19.640 -3.414 -24.519 1.00 97.88 101 LYS A CA 1
ATOM 820 C C . LYS A 1 101 ? 19.735 -2.574 -25.794 1.00 97.88 101 LYS A C 1
ATOM 822 O O . LYS A 1 101 ? 20.613 -2.833 -26.609 1.00 97.88 101 LYS A O 1
ATOM 827 N N . ILE A 1 102 ? 18.907 -1.537 -25.927 1.00 98.00 102 ILE A N 1
ATOM 828 C CA . ILE A 1 102 ? 18.948 -0.599 -27.060 1.00 98.00 102 ILE A CA 1
ATOM 829 C C . ILE A 1 102 ? 20.321 0.075 -27.154 1.00 98.00 102 ILE A C 1
ATOM 831 O O . ILE A 1 102 ? 20.906 0.120 -28.233 1.00 98.00 102 ILE A O 1
ATOM 835 N N . ILE A 1 103 ? 20.872 0.549 -26.033 1.00 97.94 103 ILE A N 1
ATOM 836 C CA . ILE A 1 103 ? 22.200 1.184 -26.004 1.00 97.94 103 ILE A CA 1
ATOM 837 C C . ILE A 1 103 ? 23.295 0.207 -26.454 1.00 97.94 103 ILE A C 1
ATOM 839 O O . ILE A 1 103 ? 24.187 0.591 -27.213 1.00 97.94 103 ILE A O 1
ATOM 843 N N . VAL A 1 104 ? 23.245 -1.047 -25.997 1.00 97.81 104 VAL A N 1
ATOM 844 C CA . VAL A 1 104 ? 24.225 -2.076 -26.376 1.00 97.81 104 VAL A CA 1
ATOM 845 C C . VAL A 1 104 ? 24.145 -2.392 -27.868 1.00 97.81 104 VAL A C 1
ATOM 847 O O . VAL A 1 104 ? 25.176 -2.390 -28.538 1.00 97.81 104 VAL A O 1
ATOM 850 N N . GLU A 1 105 ? 22.946 -2.630 -28.397 1.00 97.19 105 GLU A N 1
ATOM 851 C CA . GLU A 1 105 ? 22.762 -2.944 -29.818 1.00 97.19 105 GLU A CA 1
ATOM 852 C C . GLU A 1 105 ? 23.143 -1.762 -30.717 1.00 97.19 105 GLU A C 1
ATOM 854 O O . GLU A 1 105 ? 23.837 -1.951 -31.716 1.00 97.19 105 GLU A O 1
ATOM 859 N N . LYS A 1 106 ? 22.812 -0.527 -30.316 1.00 97.69 106 LYS A N 1
ATOM 860 C CA . LYS A 1 106 ? 23.245 0.683 -31.025 1.00 97.69 106 LYS A CA 1
ATOM 861 C C . LYS A 1 106 ? 24.771 0.744 -31.143 1.00 97.69 106 LYS A C 1
ATOM 863 O O . LYS A 1 106 ? 25.287 0.888 -32.247 1.00 97.69 106 LYS A O 1
ATOM 868 N N . ARG A 1 107 ? 25.500 0.537 -30.041 1.00 97.12 107 ARG A N 1
ATOM 869 C CA . ARG A 1 107 ? 26.975 0.536 -30.053 1.00 97.12 107 ARG A CA 1
ATOM 870 C C . ARG A 1 107 ? 27.564 -0.560 -30.940 1.00 97.12 107 ARG A C 1
ATOM 872 O O . ARG A 1 107 ? 28.557 -0.315 -31.618 1.00 97.12 107 ARG A O 1
ATOM 879 N N . LYS A 1 108 ? 26.972 -1.760 -30.945 1.00 97.25 108 LYS A N 1
ATOM 880 C CA . LYS A 1 108 ? 27.400 -2.847 -31.842 1.00 97.25 108 LYS A CA 1
ATOM 881 C C . LYS A 1 108 ? 27.222 -2.450 -33.304 1.00 97.25 108 LYS A C 1
ATOM 883 O O . LYS A 1 108 ? 28.175 -2.562 -34.067 1.00 97.25 108 LYS A O 1
ATOM 888 N N . SER A 1 109 ? 26.053 -1.913 -33.658 1.00 96.94 109 SER A N 1
ATOM 889 C CA . SER A 1 109 ? 25.770 -1.465 -35.026 1.00 96.94 109 SER A CA 1
ATOM 890 C C . SER A 1 109 ? 26.714 -0.346 -35.478 1.00 96.94 109 SER A C 1
ATOM 892 O O . SER A 1 109 ? 27.238 -0.393 -36.585 1.00 96.94 109 SER A O 1
ATOM 894 N N . GLU A 1 110 ? 27.028 0.611 -34.598 1.00 97.19 110 GLU A N 1
ATOM 895 C CA . GLU A 1 110 ? 27.994 1.681 -34.875 1.00 97.19 110 GLU A CA 1
ATOM 896 C C . GLU A 1 110 ? 29.402 1.114 -35.104 1.00 97.19 110 GLU A C 1
ATOM 898 O O . GLU A 1 110 ? 30.112 1.531 -36.019 1.00 97.19 110 GLU A O 1
ATOM 903 N N . GLN A 1 111 ? 29.803 0.123 -34.302 1.00 97.12 111 GLN A N 1
ATOM 904 C CA . GLN A 1 111 ? 31.097 -0.534 -34.444 1.00 97.12 111 GLN A CA 1
ATOM 905 C C . GLN A 1 111 ? 31.194 -1.360 -35.735 1.00 97.12 111 GLN A C 1
ATOM 907 O O . GLN A 1 111 ? 32.257 -1.400 -36.355 1.00 97.12 111 GLN A O 1
ATOM 912 N N . GLU A 1 112 ? 30.116 -2.029 -36.137 1.00 96.94 112 GLU A N 1
ATOM 913 C CA . GLU A 1 112 ? 30.037 -2.777 -37.395 1.00 96.94 112 GLU A CA 1
ATOM 914 C C . GLU A 1 112 ? 30.078 -1.844 -38.610 1.00 96.94 112 GLU A C 1
ATOM 916 O O . GLU A 1 112 ? 30.889 -2.075 -39.508 1.00 96.94 112 GLU A O 1
ATOM 921 N N . CYS A 1 113 ? 29.316 -0.744 -38.600 1.00 95.69 113 CYS A N 1
ATOM 922 C CA . CYS A 1 113 ? 29.395 0.292 -39.634 1.00 95.69 113 CYS A CA 1
ATOM 923 C C . CYS A 1 113 ? 30.819 0.846 -39.769 1.00 95.69 113 CYS A C 1
ATOM 925 O O . CYS A 1 113 ? 31.372 0.851 -40.866 1.00 95.69 113 CYS A O 1
ATOM 927 N N . ALA A 1 114 ? 31.464 1.206 -38.654 1.00 97.00 114 ALA A N 1
ATOM 928 C CA . ALA A 1 114 ? 32.831 1.728 -38.670 1.00 97.00 114 ALA A CA 1
ATOM 929 C C . ALA A 1 114 ? 33.858 0.712 -39.207 1.00 97.00 114 ALA A C 1
ATOM 931 O O . ALA A 1 114 ? 34.847 1.091 -39.838 1.00 97.00 114 ALA A O 1
ATOM 932 N N . LYS A 1 115 ? 33.661 -0.590 -38.958 1.00 96.31 115 LYS A N 1
ATOM 933 C CA . LYS A 1 115 ? 34.499 -1.647 -39.551 1.00 96.31 115 LYS A CA 1
ATOM 934 C C . LYS A 1 115 ? 34.295 -1.721 -41.062 1.00 96.31 115 LYS A C 1
ATOM 936 O O . LYS A 1 115 ? 35.279 -1.768 -41.793 1.00 96.31 115 LYS A O 1
ATOM 941 N N . MET A 1 116 ? 33.043 -1.700 -41.512 1.00 96.19 116 MET A N 1
ATOM 942 C CA . MET A 1 116 ? 32.700 -1.785 -42.930 1.00 96.19 116 MET A CA 1
ATOM 943 C C . MET A 1 116 ? 33.228 -0.580 -43.719 1.00 96.19 116 MET A C 1
ATOM 945 O O . MET A 1 116 ? 33.815 -0.765 -44.782 1.00 96.19 116 MET A O 1
ATOM 949 N N . GLU A 1 117 ? 33.122 0.631 -43.168 1.00 96.19 117 GLU A N 1
ATOM 950 C CA . GLU A 1 117 ? 33.710 1.848 -43.747 1.00 96.19 117 GLU A CA 1
ATOM 951 C C . GLU A 1 117 ? 35.222 1.709 -43.963 1.00 96.19 117 GLU A C 1
ATOM 953 O O . GLU A 1 117 ? 35.730 2.016 -45.042 1.00 96.19 117 GLU A O 1
ATOM 958 N N . ARG A 1 118 ? 35.953 1.182 -42.970 1.00 95.25 118 ARG A N 1
ATOM 959 C CA . ARG A 1 118 ? 37.399 0.934 -43.100 1.00 95.25 118 ARG A CA 1
ATOM 960 C C . ARG A 1 118 ? 37.707 -0.076 -44.200 1.00 95.25 118 ARG A C 1
ATOM 962 O O . ARG A 1 118 ? 38.634 0.145 -44.972 1.00 95.25 118 ARG A O 1
ATOM 969 N N . THR A 1 119 ? 36.941 -1.165 -44.285 1.00 95.06 119 THR A N 1
ATOM 970 C CA . THR A 1 119 ? 37.111 -2.173 -45.340 1.00 95.06 119 THR A CA 1
ATOM 971 C C . THR A 1 11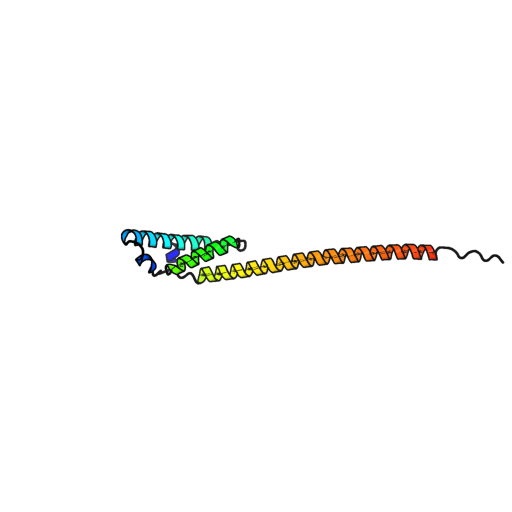9 ? 36.882 -1.575 -46.728 1.00 95.06 119 THR A C 1
ATOM 973 O O . THR A 1 119 ? 37.686 -1.822 -47.622 1.00 95.06 119 THR A O 1
ATOM 976 N N . ILE A 1 120 ? 35.843 -0.750 -46.903 1.00 95.19 120 ILE A N 1
ATOM 977 C CA . ILE A 1 120 ? 35.558 -0.063 -48.174 1.00 95.19 120 ILE A CA 1
ATOM 978 C C . ILE A 1 120 ? 36.732 0.829 -48.587 1.00 95.19 120 ILE A C 1
ATOM 980 O O . ILE A 1 120 ? 37.145 0.790 -49.744 1.00 95.19 120 ILE A O 1
ATOM 984 N N . ILE A 1 121 ? 37.295 1.597 -47.648 1.00 93.75 121 ILE A N 1
ATOM 985 C CA . ILE A 1 121 ? 38.454 2.456 -47.919 1.00 93.75 121 ILE A CA 1
ATOM 986 C C . ILE A 1 121 ? 39.645 1.614 -48.397 1.00 93.75 121 ILE A C 1
ATOM 988 O O . ILE A 1 121 ? 40.218 1.925 -49.436 1.00 93.75 121 ILE A O 1
ATOM 992 N N . ILE A 1 122 ? 39.993 0.534 -47.686 1.00 92.44 122 ILE A N 1
ATOM 993 C CA . ILE A 1 122 ? 41.139 -0.329 -48.028 1.00 92.44 122 ILE A CA 1
ATOM 994 C C . ILE A 1 122 ? 40.983 -0.931 -49.430 1.00 92.44 122 ILE A C 1
ATOM 996 O O . ILE A 1 122 ? 41.869 -0.768 -50.266 1.00 92.44 122 ILE A O 1
ATOM 1000 N N . VAL A 1 123 ? 39.843 -1.570 -49.708 1.00 92.62 123 VAL A N 1
ATOM 1001 C CA . VAL A 1 123 ? 39.586 -2.201 -51.015 1.00 92.62 123 VAL A CA 1
ATOM 1002 C C . VAL A 1 123 ? 39.553 -1.155 -52.135 1.00 92.62 123 VAL A C 1
ATOM 1004 O O . VAL A 1 123 ? 40.061 -1.396 -53.227 1.00 92.62 123 VAL A O 1
ATOM 1007 N N . GLY A 1 124 ? 39.002 0.035 -51.869 1.00 89.56 124 GLY A N 1
ATOM 1008 C CA . GLY A 1 124 ? 39.010 1.146 -52.821 1.00 89.56 124 GLY A CA 1
ATOM 1009 C C . GLY A 1 124 ? 40.423 1.602 -53.200 1.00 89.56 124 GLY A C 1
ATOM 1010 O O . GLY A 1 124 ? 40.673 1.875 -54.372 1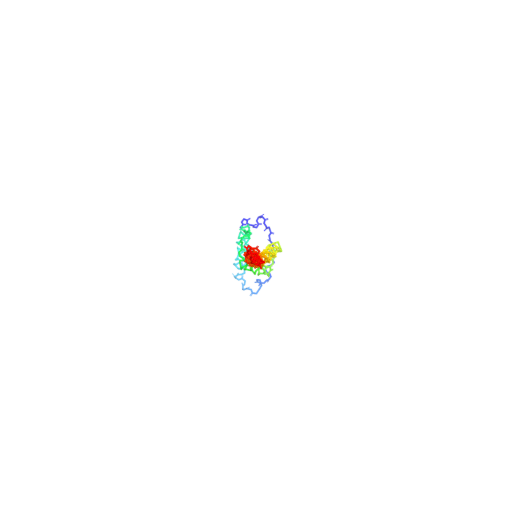.00 89.56 124 GLY A O 1
ATOM 1011 N N . PHE A 1 125 ? 41.356 1.637 -52.242 1.00 86.00 125 PHE A N 1
ATOM 1012 C CA . PHE A 1 125 ? 42.766 1.931 -52.519 1.00 86.00 125 PHE A CA 1
ATOM 1013 C C . PHE A 1 125 ? 43.437 0.840 -53.363 1.00 86.00 125 PHE A C 1
ATOM 1015 O O . PHE A 1 125 ? 44.155 1.178 -54.300 1.00 86.00 125 PHE A O 1
ATOM 1022 N N . GLU A 1 126 ? 43.190 -0.443 -53.081 1.00 84.94 126 GLU A N 1
ATOM 1023 C CA . GLU A 1 126 ? 43.767 -1.566 -53.843 1.00 84.94 126 GLU A CA 1
ATOM 1024 C C . GLU A 1 126 ? 43.332 -1.565 -55.318 1.00 84.94 126 GLU A C 1
ATOM 1026 O O . GLU A 1 126 ? 44.146 -1.831 -56.201 1.00 84.94 126 GLU A O 1
ATOM 1031 N N . LEU A 1 127 ? 42.076 -1.207 -55.601 1.00 79.25 127 LEU A N 1
ATOM 1032 C CA . LEU A 1 127 ? 41.542 -1.128 -56.968 1.00 79.25 127 LEU A CA 1
ATOM 1033 C C . LEU A 1 127 ? 42.026 0.100 -57.756 1.00 79.25 127 LEU A C 1
ATOM 1035 O O . LEU A 1 127 ? 41.909 0.116 -58.981 1.00 79.25 127 LEU A O 1
ATOM 1039 N N . LEU A 1 128 ? 42.552 1.129 -57.081 1.00 74.81 128 LEU A N 1
ATOM 1040 C CA . LEU A 1 128 ? 43.051 2.350 -57.723 1.00 74.81 128 LEU A CA 1
ATOM 1041 C C . LEU A 1 128 ? 44.529 2.268 -58.133 1.00 74.81 128 LEU A C 1
ATOM 1043 O O . LEU A 1 128 ? 45.025 3.200 -58.767 1.00 74.81 128 LEU A O 1
ATOM 1047 N N . ILE A 1 129 ? 45.245 1.195 -57.772 1.00 70.25 129 ILE A N 1
ATOM 1048 C CA . ILE A 1 129 ? 46.643 1.000 -58.170 1.00 70.25 129 ILE A CA 1
ATOM 1049 C C . ILE A 1 129 ? 46.658 0.591 -59.655 1.00 70.25 129 ILE A C 1
ATOM 1051 O O . ILE A 1 129 ? 46.182 -0.497 -59.985 1.00 70.25 129 ILE A O 1
ATOM 1055 N N . PRO A 1 130 ? 47.180 1.427 -60.576 1.00 63.09 130 PRO A N 1
ATOM 1056 C CA . PRO A 1 130 ? 47.234 1.072 -61.988 1.00 63.09 130 PRO A CA 1
ATOM 1057 C C . PRO A 1 130 ? 48.125 -0.159 -62.187 1.00 63.09 130 PRO A C 1
ATOM 1059 O O . PRO A 1 130 ? 49.206 -0.257 -61.602 1.00 63.09 130 PRO A O 1
ATOM 1062 N N . SER A 1 131 ? 47.675 -1.095 -63.029 1.00 63.94 131 SER A N 1
ATOM 1063 C CA . SER A 1 131 ? 48.474 -2.255 -63.431 1.00 63.94 131 SER A CA 1
ATOM 1064 C C . SER A 1 131 ? 49.836 -1.785 -63.954 1.00 63.94 131 SER A C 1
ATOM 1066 O O . SER A 1 131 ? 49.859 -0.849 -64.764 1.00 63.94 131 SER A O 1
ATOM 1068 N N . PRO A 1 132 ? 50.957 -2.397 -63.524 1.00 64.75 132 PRO A N 1
ATOM 1069 C CA . PRO A 1 132 ? 52.279 -1.966 -63.954 1.00 64.75 132 PRO A CA 1
ATOM 1070 C C . PRO A 1 132 ? 52.347 -1.996 -65.487 1.00 64.75 132 PRO A C 1
ATOM 1072 O O . PRO A 1 132 ? 51.855 -2.957 -66.087 1.00 64.75 132 PRO A O 1
ATOM 1075 N N . PRO A 1 133 ? 52.898 -0.952 -66.136 1.00 59.22 133 PRO A N 1
ATOM 1076 C CA . PRO A 1 133 ? 52.929 -0.886 -67.588 1.00 59.22 133 PRO A CA 1
ATOM 1077 C C . PRO A 1 133 ? 53.676 -2.106 -68.130 1.00 59.22 133 PRO A C 1
ATOM 1079 O O . PRO A 1 133 ? 54.820 -2.359 -67.750 1.00 59.22 133 PRO A O 1
ATOM 1082 N N . CYS A 1 134 ? 53.013 -2.883 -68.991 1.00 61.84 134 CYS A N 1
ATOM 1083 C CA . CYS A 1 134 ? 53.638 -3.997 -69.691 1.00 61.84 134 CYS A CA 1
ATOM 1084 C C . CYS A 1 134 ? 54.738 -3.437 -70.596 1.00 61.84 134 CYS A C 1
ATOM 1086 O O . CYS A 1 134 ? 54.450 -2.777 -71.593 1.00 61.84 134 CYS A O 1
ATOM 1088 N N . ILE A 1 135 ? 55.993 -3.672 -70.220 1.00 60.50 135 ILE A N 1
ATOM 1089 C CA . ILE A 1 135 ? 57.154 -3.343 -71.043 1.00 60.50 135 ILE A CA 1
ATOM 1090 C C . ILE A 1 135 ? 57.272 -4.466 -72.086 1.00 60.50 135 ILE A C 1
ATOM 1092 O O . ILE A 1 135 ? 57.579 -5.600 -71.717 1.00 60.50 135 ILE A O 1
ATOM 1096 N N . PHE A 1 136 ? 56.944 -4.159 -73.346 1.00 58.41 136 PHE A N 1
ATOM 1097 C CA . PHE A 1 136 ? 57.227 -4.988 -74.526 1.00 58.41 136 PHE A CA 1
ATOM 1098 C C . PHE A 1 136 ? 58.552 -4.567 -75.161 1.00 58.41 136 PHE A C 1
ATOM 1100 O O . PHE A 1 136 ? 58.832 -3.345 -75.162 1.00 58.41 136 PHE A O 1
#

Sequence (136 aa):
MEVFKRVPESPHFSKLSEIRQDFREGYALGV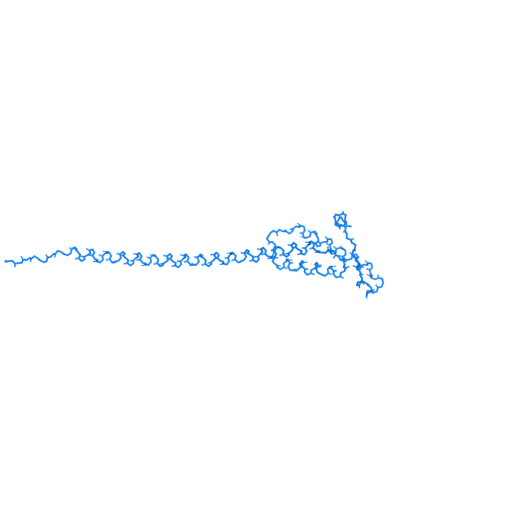MATFSGLLEKFKDLEADVPISQLDSLKDSFTELEKHGFDVTRPLSRIEKLLVLKDRQLNVLKKQKDLDKKIIVEKRKSEQECAKMERTIIIVGFELLIPSPPCIF

Radius of gyration: 35.04 Å; chains: 1; bounding box: 80×21×109 Å

pLDDT: mean 90.79, std 8.88, range [58.41, 98.06]